Protein AF-A0A848XIU3-F1 (afdb_monomer)

Radius of gyration: 28.67 Å; Cα contacts (8 Å, |Δi|>4): 72; chains: 1; bounding box: 47×31×91 Å

Sequence (124 aa):
MNTRNRILRSGWWLGMIALLPACDLLDVENPNNLVQTDLENPAAANAIANGALATTSRAVGYLTALSGTSSDEVTWIGSRDGWGQLNEGKFGDPRNEFTDAAFPFMGEARWMADEAVNLIDGFA

pLDDT: mean 84.77, std 12.81, range [54.97, 97.94]

Nearest PDB structures (foldseek):
  4zwt-assembly1_G  TM=4.982E-01  e=4.706E+00  Tequatrovirus T4
  1xaw-assembly1_A  TM=3.456E-01  e=7.805E+00  Homo sapiens
  1wpa-assembly1_A  TM=3.456E-01  e=8.734E+00  Homo sapiens

Solvent-accessible surface area (backbone atoms only — not comparable to full-atom values): 7294 Å² total; per-residue (Å²): 134,66,67,68,63,52,56,56,53,52,52,53,56,55,55,55,61,71,55,59,83,77,54,72,87,81,69,72,86,55,94,81,66,86,54,76,74,62,62,73,38,70,86,36,43,66,57,43,50,49,49,22,49,52,39,35,51,53,28,50,53,50,48,49,56,52,55,33,28,54,41,93,81,40,80,70,82,81,86,61,58,56,54,48,36,30,52,72,64,52,75,84,51,85,78,32,65,62,69,54,62,40,48,60,39,44,53,49,18,54,50,38,42,52,50,35,49,57,53,48,61,72,66,112

Mean predicted aligned error: 11.44 Å

Secondary structure (DSSP, 8-state):
--HHHHHHHHHHHHHHHTTGGGS-TT----TT---GGGGGSGGGHHHHHHHHHHHHHHHHHHHHHHHHHHSSS----SS-HHHHHHHTT-TT-TT-HHHHHHHHHHHHHHHHHHHHHHHHHTT-

Foldseek 3Di:
DDVVVVVVVVVVVVVVVVCVVVDPPPPDDDVPDDDPVVLLDLVCLVVLVVVLVVLLVVLVVLVVLLVCLQDPNDDDDDDQVLSVCSVVVNPPDCPRPSNVVSVVSVVVSVVSVVVSCVSNVSVD

Structure (mmCIF, N/CA/C/O backbone):
data_AF-A0A848XIU3-F1
#
_entry.id   AF-A0A848XIU3-F1
#
loop_
_atom_site.group_PDB
_atom_site.id
_atom_site.type_symbol
_atom_site.label_atom_id
_atom_site.label_alt_id
_atom_site.label_comp_id
_atom_site.label_asym_id
_atom_site.label_entity_id
_atom_site.label_seq_id
_atom_site.pdbx_PDB_ins_code
_atom_site.Cartn_x
_atom_site.Cartn_y
_atom_site.Cartn_z
_atom_site.occupancy
_atom_site.B_iso_or_equiv
_atom_site.auth_seq_id
_atom_site.auth_comp_id
_atom_site.auth_asym_id
_atom_site.auth_atom_id
_atom_site.pdbx_PDB_model_num
ATOM 1 N N . MET A 1 1 ? 28.407 24.364 65.913 1.00 54.97 1 MET A N 1
ATOM 2 C CA . MET A 1 1 ? 27.204 24.160 65.067 1.00 54.97 1 MET A CA 1
ATOM 3 C C . MET A 1 1 ? 26.917 22.669 64.970 1.00 54.97 1 MET A C 1
ATOM 5 O O . MET A 1 1 ? 27.786 21.917 64.554 1.00 54.97 1 MET A O 1
ATOM 9 N N . ASN A 1 2 ? 25.744 22.249 65.445 1.00 57.84 2 ASN A N 1
ATOM 10 C CA . ASN A 1 2 ? 25.420 20.861 65.783 1.00 57.84 2 ASN A CA 1
ATOM 11 C C . ASN A 1 2 ? 25.217 19.997 64.518 1.00 57.84 2 ASN A C 1
ATOM 13 O O . ASN A 1 2 ? 24.350 20.299 63.697 1.00 57.84 2 ASN A O 1
ATOM 17 N N . THR A 1 3 ? 26.009 18.935 64.349 1.00 61.28 3 THR A N 1
ATOM 18 C CA . THR A 1 3 ? 25.995 18.008 63.193 1.00 61.28 3 THR A CA 1
ATOM 19 C C . THR A 1 3 ? 24.619 17.390 62.937 1.00 61.28 3 THR A C 1
ATOM 21 O O . THR A 1 3 ? 24.249 17.167 61.785 1.00 61.28 3 THR A O 1
ATOM 24 N N . ARG A 1 4 ? 23.798 17.244 63.985 1.00 59.97 4 ARG A N 1
ATOM 25 C CA . ARG A 1 4 ? 22.406 16.775 63.899 1.00 59.97 4 ARG A CA 1
ATOM 26 C C . ARG A 1 4 ? 21.509 17.673 63.033 1.00 59.97 4 ARG A C 1
ATOM 28 O O . ARG A 1 4 ? 20.700 17.169 62.263 1.00 59.97 4 ARG A O 1
ATOM 35 N N . ASN A 1 5 ? 21.702 18.995 63.082 1.00 59.81 5 ASN A N 1
ATOM 36 C CA . ASN A 1 5 ? 20.923 19.945 62.276 1.00 59.81 5 ASN A CA 1
ATOM 37 C C . ASN A 1 5 ? 21.376 19.986 60.809 1.00 59.81 5 ASN A C 1
ATOM 39 O O . ASN A 1 5 ? 20.606 20.413 59.953 1.00 59.81 5 ASN A O 1
ATOM 43 N N . ARG A 1 6 ? 22.606 19.542 60.502 1.00 59.91 6 ARG A N 1
ATOM 44 C CA . ARG A 1 6 ? 23.095 19.415 59.119 1.00 59.91 6 ARG A CA 1
ATOM 45 C C . ARG A 1 6 ? 22.474 18.205 58.429 1.00 59.91 6 ARG A C 1
ATOM 47 O O . ARG A 1 6 ? 21.982 18.369 57.324 1.00 59.91 6 ARG A O 1
ATOM 54 N N . ILE A 1 7 ? 22.420 17.059 59.112 1.00 61.72 7 ILE A N 1
ATOM 55 C CA . ILE A 1 7 ? 21.833 15.814 58.585 1.00 61.72 7 ILE A CA 1
ATOM 56 C C . ILE A 1 7 ? 20.325 15.975 58.349 1.00 61.72 7 ILE A C 1
ATOM 58 O O . ILE A 1 7 ? 19.824 15.624 57.282 1.00 61.72 7 ILE A O 1
ATOM 62 N N . LEU A 1 8 ? 19.616 16.584 59.308 1.00 59.56 8 LEU A N 1
ATOM 63 C CA . LEU A 1 8 ? 18.189 16.884 59.162 1.00 59.56 8 LEU A CA 1
ATOM 64 C C . LEU A 1 8 ? 17.929 17.857 58.002 1.00 59.56 8 LEU A C 1
ATOM 66 O O . LEU A 1 8 ? 17.013 17.632 57.225 1.00 59.56 8 LEU A O 1
ATOM 70 N N . ARG A 1 9 ? 18.761 18.890 57.813 1.00 59.31 9 ARG A N 1
ATOM 71 C CA . ARG A 1 9 ? 18.620 19.819 56.679 1.00 59.31 9 ARG A CA 1
A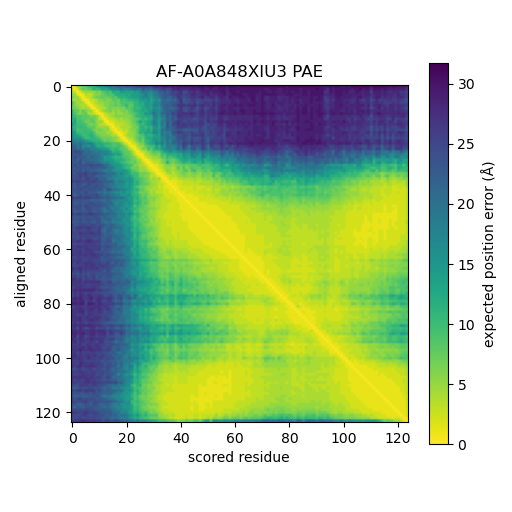TOM 72 C C . ARG A 1 9 ? 18.926 19.177 55.324 1.00 59.31 9 ARG A C 1
ATOM 74 O O . ARG A 1 9 ? 18.232 19.482 54.365 1.00 59.31 9 ARG A O 1
ATOM 81 N N . SER A 1 10 ? 19.917 18.291 55.225 1.00 59.47 10 SER A N 1
ATOM 82 C CA . SER A 1 10 ? 20.234 17.586 53.972 1.00 59.47 10 SER A CA 1
ATOM 83 C C . SER A 1 10 ? 19.179 16.548 53.578 1.00 59.47 10 SER A C 1
ATOM 85 O O . SER A 1 10 ? 18.940 16.361 52.389 1.00 59.47 10 SER A O 1
ATOM 87 N N . GLY A 1 11 ? 18.502 15.924 54.549 1.00 61.91 11 GLY A N 1
ATOM 88 C CA . GLY A 1 11 ? 17.386 15.011 54.271 1.00 61.91 11 GLY A CA 1
ATOM 89 C C . GLY A 1 11 ? 16.179 15.712 53.636 1.00 61.91 11 GLY A C 1
ATOM 90 O O . GLY A 1 11 ? 15.534 15.149 52.758 1.00 61.91 11 GLY A O 1
ATOM 91 N N . TRP A 1 12 ? 15.918 16.969 54.012 1.00 61.50 12 TRP A N 1
ATOM 92 C CA . TRP A 1 12 ? 14.827 17.770 53.440 1.00 61.50 12 TRP A CA 1
ATOM 93 C C . TRP A 1 12 ? 15.060 18.142 51.969 1.00 61.50 12 TRP A C 1
ATOM 95 O O . TRP A 1 12 ? 14.125 18.096 51.175 1.00 61.50 12 TRP A O 1
ATOM 105 N N . TRP A 1 13 ? 16.302 18.452 51.583 1.00 62.38 13 TRP A N 1
ATOM 106 C CA . TRP A 1 13 ? 16.644 18.743 50.184 1.00 62.38 13 TRP A CA 1
ATOM 107 C C . TRP A 1 13 ? 16.539 17.506 49.284 1.00 62.38 13 TRP A C 1
ATOM 109 O O . TRP A 1 13 ? 16.012 17.595 48.178 1.00 62.38 13 TRP A O 1
ATOM 119 N N . LEU A 1 14 ? 16.978 16.342 49.774 1.00 62.12 14 LEU A N 1
ATOM 120 C CA . LEU A 1 14 ? 16.833 15.070 49.057 1.00 62.12 14 LEU A CA 1
ATOM 121 C C . LEU A 1 14 ? 15.359 14.654 48.907 1.00 62.12 14 LEU A C 1
ATOM 123 O O . LEU A 1 14 ? 14.974 14.165 47.849 1.00 62.12 14 LEU A O 1
ATOM 127 N N . GLY A 1 15 ? 14.526 14.909 49.922 1.00 64.38 15 GLY A N 1
ATOM 128 C CA . GLY A 1 15 ? 13.083 14.662 49.859 1.00 64.38 15 GLY A CA 1
ATOM 129 C C . GLY A 1 15 ? 12.341 15.546 48.847 1.00 64.38 15 GLY A C 1
ATOM 130 O O . GLY A 1 15 ? 11.446 15.057 48.168 1.00 64.38 15 GLY A O 1
ATOM 131 N N . MET A 1 16 ? 12.731 16.820 48.690 1.00 64.25 16 MET A N 1
ATOM 132 C CA . MET A 1 16 ? 12.123 17.711 47.686 1.00 64.25 16 MET A CA 1
ATOM 133 C C . MET A 1 16 ? 12.477 17.328 46.245 1.00 64.25 16 MET A C 1
ATOM 135 O O . MET A 1 16 ? 11.622 17.418 45.371 1.00 64.25 16 MET A O 1
ATOM 139 N N . ILE A 1 17 ? 13.709 16.881 45.982 1.00 65.06 17 ILE A N 1
ATOM 140 C CA . ILE A 1 17 ? 14.125 16.468 44.629 1.00 65.06 17 ILE A CA 1
ATOM 141 C C . ILE A 1 17 ? 13.416 15.172 44.208 1.00 65.06 17 ILE A C 1
ATOM 143 O O . ILE A 1 17 ? 13.054 15.020 43.045 1.00 65.06 17 ILE A O 1
ATOM 147 N N . ALA A 1 18 ? 13.144 14.271 45.157 1.00 63.91 18 ALA A N 1
ATOM 148 C CA . ALA A 1 18 ? 12.406 13.032 44.906 1.00 63.91 18 ALA A CA 1
ATOM 149 C C . ALA A 1 18 ? 10.915 13.242 44.563 1.00 63.91 18 ALA A C 1
ATOM 151 O O . ALA A 1 18 ? 10.274 12.306 44.095 1.00 63.91 18 ALA A O 1
ATOM 152 N N . LEU A 1 19 ? 10.367 14.448 44.769 1.00 62.31 19 LEU A N 1
ATOM 153 C CA . LEU A 1 19 ? 8.982 14.809 44.431 1.00 62.31 19 LEU A CA 1
ATOM 154 C C . LEU A 1 19 ? 8.840 15.467 43.047 1.00 62.31 19 LEU A C 1
ATOM 156 O O . LEU A 1 19 ? 7.722 15.640 42.571 1.00 62.31 19 LEU A O 1
ATOM 160 N N . LEU A 1 20 ? 9.948 15.814 42.381 1.00 62.66 20 LEU A N 1
ATOM 161 C CA . LEU A 1 20 ? 9.927 16.408 41.040 1.00 62.66 20 LEU A CA 1
ATOM 162 C C . LEU A 1 20 ? 9.487 15.466 39.897 1.00 62.66 20 LEU A C 1
ATOM 164 O O . LEU A 1 20 ? 8.892 15.985 38.958 1.00 62.66 20 LEU A O 1
ATOM 168 N N . PRO A 1 21 ? 9.701 14.130 39.924 1.00 62.59 21 PRO A N 1
ATOM 169 C CA . PRO A 1 21 ? 9.236 13.257 38.843 1.00 62.59 21 PRO A CA 1
ATOM 170 C C . PRO A 1 21 ? 7.749 12.866 38.955 1.00 62.59 21 PRO A C 1
ATOM 172 O O . PRO A 1 21 ? 7.299 12.024 38.188 1.00 62.59 21 PRO A O 1
ATOM 175 N N . ALA A 1 22 ? 6.991 13.425 39.909 1.00 59.25 22 ALA A N 1
ATOM 176 C CA . ALA A 1 22 ? 5.581 13.079 40.135 1.00 59.25 22 ALA A CA 1
ATOM 177 C C . ALA A 1 22 ? 4.574 14.009 39.429 1.00 59.25 22 ALA A C 1
ATOM 179 O O . ALA A 1 22 ? 3.374 13.761 39.508 1.00 59.25 22 ALA A O 1
ATOM 180 N N . CYS A 1 23 ? 5.041 15.067 38.760 1.00 65.31 23 CYS A N 1
ATOM 181 C CA . CYS A 1 23 ? 4.210 15.857 37.858 1.00 65.31 23 CYS A CA 1
ATOM 182 C C . CYS A 1 23 ? 4.649 15.592 36.426 1.00 65.31 23 CYS A C 1
ATOM 184 O O . CYS A 1 23 ? 5.837 15.684 36.116 1.00 65.31 23 CYS A O 1
ATOM 186 N N . ASP A 1 24 ? 3.659 15.315 35.590 1.00 68.00 24 ASP A N 1
ATOM 187 C CA . ASP A 1 24 ? 3.713 15.129 34.146 1.00 68.00 24 ASP A CA 1
ATOM 188 C C . ASP A 1 24 ? 4.251 16.368 33.414 1.00 68.00 24 ASP A C 1
ATOM 190 O O . ASP A 1 24 ? 3.561 17.093 32.707 1.00 68.00 24 ASP A O 1
ATOM 194 N N . LEU A 1 25 ? 5.531 16.672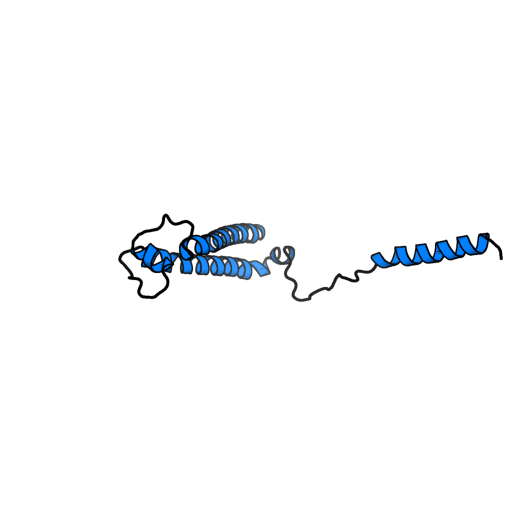 33.617 1.00 66.25 25 LEU A N 1
ATOM 195 C CA . LEU A 1 25 ? 6.169 17.860 33.056 1.00 66.25 25 LEU A CA 1
ATOM 196 C C . LEU A 1 25 ? 6.264 17.784 31.523 1.00 66.25 25 LEU A C 1
ATOM 198 O O . LEU A 1 25 ? 6.456 18.811 30.873 1.00 66.25 25 LEU A O 1
ATOM 202 N N . LEU A 1 26 ? 6.156 16.573 30.966 1.00 71.38 26 LEU A N 1
ATOM 203 C CA . LEU A 1 26 ? 6.241 16.286 29.536 1.00 71.38 26 LEU A CA 1
ATOM 204 C C . LEU A 1 26 ? 4.957 15.679 28.953 1.00 71.38 26 LEU A C 1
ATOM 206 O O . LEU A 1 26 ? 4.948 15.400 27.754 1.00 71.38 26 LEU A O 1
ATOM 210 N N . ASP A 1 27 ? 3.902 15.484 29.749 1.00 71.19 27 ASP A N 1
ATOM 211 C CA . ASP A 1 27 ? 2.620 15.026 29.212 1.00 71.19 27 ASP A CA 1
ATOM 212 C C . ASP A 1 27 ? 1.836 16.237 28.721 1.00 71.19 27 ASP A C 1
ATOM 214 O O . ASP A 1 27 ? 1.246 17.016 29.472 1.00 71.19 27 ASP A O 1
ATOM 218 N N . VAL A 1 28 ? 1.964 16.473 27.421 1.00 74.81 28 VAL A N 1
ATOM 219 C CA . VAL A 1 28 ? 1.265 17.537 26.718 1.00 74.81 28 VAL A CA 1
ATOM 220 C C . VAL A 1 28 ? 0.124 16.879 25.964 1.00 74.81 28 VAL A C 1
ATOM 222 O O . VAL A 1 28 ? 0.326 16.295 24.898 1.00 74.81 28 VAL A O 1
ATOM 225 N N . GLU A 1 29 ? -1.085 16.999 26.504 1.00 75.38 29 GLU A N 1
ATOM 226 C CA . GLU A 1 29 ? -2.297 16.534 25.839 1.00 75.38 29 GLU A CA 1
ATOM 227 C C . GLU A 1 29 ? -2.559 17.379 24.593 1.00 75.38 29 GLU A C 1
ATOM 229 O O . GLU A 1 29 ? -3.011 18.526 24.645 1.00 75.38 29 GLU A O 1
ATOM 234 N N . ASN A 1 30 ? -2.244 16.802 23.435 1.00 77.94 30 ASN A N 1
ATOM 235 C CA . ASN A 1 30 ? -2.673 17.338 22.158 1.00 77.94 30 ASN A CA 1
ATOM 236 C C . ASN A 1 30 ? -4.154 16.970 21.958 1.00 77.94 30 ASN A C 1
ATOM 238 O O . ASN A 1 30 ? -4.452 15.790 21.774 1.00 77.94 30 ASN A O 1
ATOM 242 N N . PRO A 1 31 ? -5.084 17.941 21.915 1.00 75.75 31 PRO A N 1
ATOM 243 C CA . PRO A 1 31 ? -6.507 17.658 21.717 1.00 75.75 31 PRO A CA 1
ATOM 244 C C . PRO A 1 31 ? -6.826 17.045 20.342 1.00 75.75 31 PRO A C 1
ATOM 246 O O . PRO A 1 31 ? -7.943 16.588 20.131 1.00 75.75 31 PRO A O 1
ATOM 249 N N . ASN A 1 32 ? -5.865 17.033 19.412 1.00 78.38 32 ASN A N 1
ATOM 250 C CA . ASN A 1 32 ? -5.964 16.377 18.106 1.00 78.38 32 ASN A CA 1
ATOM 251 C C . ASN A 1 32 ? -5.101 15.105 18.018 1.00 78.38 32 ASN A C 1
ATOM 253 O O . ASN A 1 32 ? -4.708 14.713 16.917 1.00 78.38 32 ASN A O 1
ATOM 257 N N . ASN A 1 33 ? -4.712 14.510 19.149 1.00 82.81 33 ASN A N 1
ATOM 258 C CA . ASN A 1 33 ? -3.978 13.253 19.125 1.00 82.81 33 ASN A CA 1
ATOM 259 C C . ASN A 1 33 ? -4.904 12.133 18.644 1.00 82.81 33 ASN A C 1
ATOM 261 O O . ASN A 1 33 ? -6.022 12.013 19.131 1.00 82.81 33 ASN A O 1
ATOM 265 N N . LEU A 1 34 ? -4.429 11.336 17.692 1.00 82.50 34 LEU A N 1
ATOM 266 C CA . LEU A 1 34 ? -5.109 10.127 17.246 1.00 82.50 34 LEU A CA 1
ATOM 267 C C . LEU A 1 34 ? -4.350 8.945 17.835 1.00 82.50 34 LEU A C 1
ATOM 269 O O . LEU A 1 34 ? -3.181 8.734 17.506 1.00 82.50 34 LEU A O 1
ATOM 273 N N . VAL A 1 35 ? -5.002 8.199 18.718 1.00 88.31 35 VAL A N 1
ATOM 274 C CA . VAL A 1 35 ? -4.446 6.993 19.335 1.00 88.31 35 VAL A CA 1
ATOM 275 C C . VAL A 1 35 ? -5.205 5.755 18.867 1.00 88.31 35 VAL A C 1
ATOM 277 O O . VAL A 1 35 ? -6.317 5.842 18.356 1.00 88.31 35 VAL A O 1
ATOM 280 N N . GLN A 1 36 ? -4.608 4.574 19.044 1.00 85.94 36 GLN A N 1
ATOM 281 C CA . GLN A 1 36 ? -5.200 3.315 18.576 1.00 85.94 36 GLN A CA 1
ATOM 282 C C . GLN A 1 36 ? -6.614 3.085 19.129 1.00 85.94 36 GLN A C 1
ATOM 284 O O . GLN A 1 36 ? -7.484 2.615 18.405 1.00 85.94 36 GLN A O 1
ATOM 289 N N . THR A 1 37 ? -6.866 3.462 20.384 1.00 87.75 37 THR A N 1
ATOM 290 C CA . THR A 1 37 ? -8.181 3.296 21.020 1.00 87.75 37 THR A CA 1
ATOM 291 C C . THR A 1 37 ? -9.276 4.122 20.348 1.00 87.75 37 THR A C 1
ATOM 293 O O . THR A 1 37 ? -10.442 3.747 20.410 1.00 87.75 37 THR A O 1
ATOM 296 N N . ASP A 1 38 ? -8.933 5.216 19.660 1.00 89.81 38 ASP A N 1
ATOM 297 C CA . ASP A 1 38 ? -9.914 6.007 18.904 1.00 89.81 38 ASP A CA 1
ATOM 298 C C . ASP A 1 38 ? -10.442 5.238 17.685 1.00 89.81 38 ASP A C 1
ATOM 300 O O . ASP A 1 38 ? -11.561 5.481 17.225 1.00 89.81 38 ASP A O 1
ATOM 304 N N . LEU A 1 39 ? -9.655 4.281 17.179 1.00 90.25 39 LEU A N 1
ATOM 305 C CA . LEU A 1 39 ? -10.033 3.407 16.073 1.00 90.25 39 LEU A CA 1
ATOM 306 C C . LEU A 1 39 ? -10.988 2.290 16.505 1.00 90.25 39 LEU A C 1
ATOM 308 O O . LEU A 1 39 ? -11.598 1.680 15.641 1.00 90.25 39 LEU A O 1
ATOM 312 N N . GLU A 1 40 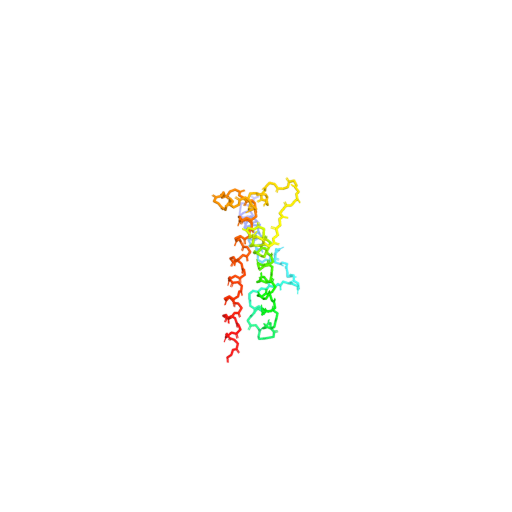? -11.159 2.036 17.806 1.00 90.56 40 GLU A N 1
ATOM 313 C CA . GLU A 1 40 ? -12.090 1.022 18.327 1.00 90.56 40 GLU A CA 1
ATOM 314 C C . GLU A 1 40 ? -13.547 1.522 18.367 1.00 90.56 40 GLU A C 1
ATOM 316 O O . GLU A 1 40 ? -14.476 0.767 18.655 1.00 90.56 40 GLU A O 1
ATOM 321 N N . ASN A 1 41 ? -13.778 2.805 18.072 1.00 92.19 41 ASN A N 1
ATOM 322 C CA . ASN A 1 41 ? -15.113 3.381 18.006 1.00 92.19 41 ASN A CA 1
ATOM 323 C C . ASN A 1 41 ? -15.779 3.054 16.652 1.00 92.19 41 ASN A C 1
ATOM 325 O O . ASN A 1 41 ? -15.260 3.482 15.618 1.00 92.19 41 ASN A O 1
ATOM 329 N N . PRO A 1 42 ? -16.978 2.436 16.617 1.00 94.50 42 PRO A N 1
ATOM 330 C CA . PRO A 1 42 ? -17.687 2.148 15.366 1.00 94.50 42 PRO A CA 1
ATOM 331 C C . PRO A 1 42 ? -17.941 3.376 14.476 1.00 94.50 42 PRO A C 1
ATOM 333 O O . PRO A 1 42 ? -18.066 3.252 13.257 1.00 94.50 42 PRO A O 1
ATOM 336 N N . ALA A 1 43 ? -17.979 4.585 15.048 1.00 93.94 43 ALA A N 1
ATOM 337 C CA . ALA A 1 43 ? -18.076 5.827 14.281 1.00 93.94 43 ALA A CA 1
ATOM 338 C C . ALA A 1 43 ? -16.870 6.058 13.344 1.00 93.94 43 ALA A C 1
ATOM 340 O O . ALA A 1 43 ? -17.002 6.757 12.336 1.00 93.94 43 ALA A O 1
ATOM 341 N N . ALA A 1 44 ? -15.712 5.458 13.641 1.00 93.50 44 ALA A N 1
ATOM 342 C CA . ALA A 1 44 ? -14.499 5.542 12.835 1.00 93.50 44 ALA A CA 1
ATOM 343 C C . ALA A 1 44 ? -14.517 4.618 11.603 1.00 93.50 44 ALA A C 1
ATOM 345 O O . ALA A 1 44 ? -13.691 4.804 10.710 1.00 93.50 44 ALA A O 1
ATOM 346 N N . ALA A 1 45 ? -15.466 3.677 11.490 1.00 95.44 45 ALA A N 1
ATOM 347 C CA . ALA A 1 45 ? -15.488 2.656 10.434 1.00 95.44 45 ALA A CA 1
ATOM 348 C C . ALA A 1 45 ? -15.361 3.235 9.013 1.00 95.44 45 ALA A C 1
ATOM 350 O O . ALA A 1 45 ? -14.548 2.774 8.212 1.00 95.44 45 ALA A O 1
ATOM 351 N N . ASN A 1 46 ? -16.106 4.305 8.709 1.00 96.25 46 ASN A N 1
ATOM 352 C CA . ASN A 1 46 ? -16.018 4.971 7.406 1.00 96.25 46 ASN A CA 1
ATOM 353 C C . ASN A 1 46 ? -14.645 5.614 7.168 1.00 96.25 46 ASN A C 1
ATOM 355 O O . ASN A 1 46 ? -14.132 5.577 6.051 1.00 96.25 46 ASN A O 1
ATOM 359 N N . ALA A 1 47 ? -14.046 6.218 8.197 1.00 95.38 47 ALA A N 1
ATOM 360 C CA . ALA A 1 47 ? -12.725 6.828 8.081 1.00 95.38 47 ALA A CA 1
ATOM 361 C C . ALA A 1 47 ? -11.641 5.762 7.856 1.00 95.38 47 ALA A C 1
ATOM 363 O O . ALA A 1 47 ? -10.793 5.942 6.984 1.00 95.38 47 ALA A O 1
ATOM 364 N N . ILE A 1 48 ? -11.722 4.632 8.566 1.00 96.25 48 ILE A N 1
ATOM 365 C CA . ILE A 1 48 ? -10.820 3.481 8.420 1.00 96.25 48 ILE A CA 1
ATOM 366 C C . ILE A 1 48 ? -10.916 2.897 7.001 1.00 96.25 48 ILE A C 1
ATOM 368 O O . ILE A 1 48 ? -9.899 2.772 6.315 1.00 96.25 48 ILE A O 1
ATOM 372 N N . ALA A 1 49 ? -12.133 2.625 6.515 1.00 96.94 49 ALA A N 1
ATOM 373 C CA . ALA A 1 49 ? -12.354 2.106 5.164 1.00 96.94 49 ALA A CA 1
ATOM 374 C C . ALA A 1 49 ? -11.832 3.063 4.077 1.00 96.94 49 ALA A C 1
ATOM 376 O O . ALA A 1 49 ? -11.164 2.641 3.131 1.00 96.94 49 ALA A O 1
ATOM 377 N N . ASN A 1 50 ? -12.077 4.369 4.231 1.00 97.62 50 ASN A N 1
ATOM 378 C CA . ASN A 1 50 ? -11.567 5.380 3.306 1.00 97.62 50 ASN A CA 1
ATOM 379 C C . ASN A 1 50 ? -10.037 5.495 3.353 1.00 97.62 50 ASN A C 1
ATOM 381 O O . ASN A 1 50 ? -9.414 5.695 2.311 1.00 97.62 50 ASN A O 1
ATOM 385 N N . GLY A 1 51 ? -9.425 5.339 4.529 1.00 96.38 51 GLY A N 1
ATOM 386 C CA . GLY A 1 51 ? -7.973 5.287 4.684 1.00 96.38 51 GLY A CA 1
ATOM 387 C C . GLY A 1 51 ? -7.359 4.120 3.911 1.00 96.38 51 GLY A C 1
ATOM 388 O O . GLY A 1 51 ? -6.434 4.327 3.126 1.00 96.38 51 GLY A O 1
ATOM 389 N N . ALA A 1 52 ? -7.926 2.918 4.049 1.00 97.56 52 ALA A N 1
ATOM 390 C CA . ALA A 1 52 ? -7.499 1.739 3.294 1.00 97.56 52 ALA A CA 1
ATOM 391 C C . ALA A 1 52 ? -7.690 1.904 1.775 1.00 97.56 52 ALA A C 1
ATOM 393 O O . ALA A 1 52 ? -6.818 1.530 0.983 1.00 97.56 52 ALA A O 1
ATOM 394 N N . LEU A 1 53 ? -8.800 2.515 1.344 1.00 97.81 53 LEU A N 1
ATOM 395 C CA . LEU A 1 53 ? -9.023 2.835 -0.066 1.00 97.81 53 LEU A CA 1
ATOM 396 C C . LEU A 1 53 ? -7.984 3.837 -0.588 1.00 97.81 53 LEU A C 1
ATOM 398 O O . LEU A 1 53 ? -7.464 3.661 -1.691 1.00 97.81 53 LEU A O 1
ATOM 402 N N . ALA A 1 54 ? -7.663 4.875 0.184 1.00 97.94 54 ALA A N 1
ATOM 403 C CA . ALA A 1 54 ? -6.694 5.893 -0.205 1.00 97.94 54 ALA A CA 1
ATOM 404 C C . ALA A 1 54 ? -5.279 5.311 -0.357 1.00 97.94 54 ALA A C 1
ATOM 406 O O . ALA A 1 54 ? -4.614 5.566 -1.368 1.00 97.94 54 ALA A O 1
ATOM 407 N N . THR A 1 55 ? -4.824 4.490 0.596 1.00 97.38 55 THR A N 1
ATOM 408 C CA . THR A 1 55 ? -3.501 3.847 0.518 1.00 97.38 55 THR A CA 1
ATOM 409 C C . THR A 1 55 ? -3.419 2.869 -0.648 1.00 97.38 55 THR A C 1
ATOM 411 O O . THR A 1 55 ? -2.446 2.912 -1.405 1.00 97.38 55 THR A O 1
ATOM 414 N N . THR A 1 56 ? -4.472 2.080 -0.872 1.00 96.69 56 THR A N 1
ATOM 415 C CA . THR A 1 56 ? -4.586 1.178 -2.029 1.00 96.69 56 THR A CA 1
ATOM 416 C C . THR A 1 56 ? -4.570 1.942 -3.348 1.00 96.69 56 THR A C 1
ATOM 418 O O . THR A 1 56 ? -3.824 1.587 -4.258 1.00 96.69 56 THR A O 1
ATOM 421 N N . SER A 1 57 ? -5.331 3.032 -3.452 1.00 96.69 57 SER A N 1
ATOM 422 C CA . SER A 1 57 ? -5.391 3.851 -4.670 1.00 96.69 57 SER A CA 1
ATOM 423 C C . SER A 1 57 ? -4.027 4.445 -5.018 1.00 96.69 57 SER A C 1
ATOM 425 O O . SER A 1 57 ? -3.619 4.432 -6.180 1.00 96.69 57 SER A O 1
ATOM 427 N N . ARG A 1 58 ? -3.275 4.909 -4.012 1.00 94.44 58 ARG A N 1
ATOM 428 C CA . ARG A 1 58 ? -1.900 5.388 -4.205 1.00 94.44 58 ARG A CA 1
ATOM 429 C C . ARG A 1 58 ? -0.980 4.275 -4.712 1.00 94.44 58 ARG A C 1
ATOM 431 O O . ARG A 1 58 ? -0.222 4.508 -5.650 1.00 94.44 58 ARG A O 1
ATOM 438 N N . ALA A 1 59 ? -1.056 3.082 -4.126 1.00 94.19 59 ALA A N 1
ATOM 439 C CA . ALA A 1 59 ? -0.239 1.941 -4.536 1.00 94.19 59 ALA A CA 1
ATOM 440 C C . ALA A 1 59 ? -0.537 1.509 -5.986 1.00 94.19 59 ALA A C 1
ATOM 442 O O . ALA A 1 59 ? 0.382 1.322 -6.786 1.00 94.19 59 ALA A O 1
ATOM 443 N N . VAL A 1 60 ? -1.819 1.465 -6.362 1.00 94.19 60 VAL A N 1
ATOM 444 C CA . VAL A 1 60 ? -2.256 1.211 -7.745 1.00 94.19 60 VAL A CA 1
ATOM 445 C C . VAL A 1 60 ? -1.736 2.285 -8.702 1.00 94.19 60 VAL A C 1
ATOM 447 O O . VAL A 1 60 ? -1.300 1.958 -9.804 1.00 94.19 60 VAL A O 1
ATOM 450 N N . GLY A 1 61 ? -1.721 3.554 -8.287 1.00 91.69 61 GLY A N 1
ATOM 451 C CA . GLY A 1 61 ? -1.154 4.649 -9.078 1.00 91.69 61 GLY A CA 1
ATOM 452 C C . GLY A 1 61 ? 0.314 4.418 -9.451 1.00 91.69 61 GLY A C 1
ATOM 453 O O . GLY A 1 61 ? 0.677 4.550 -10.620 1.00 91.69 61 GLY A O 1
ATOM 454 N N . TYR A 1 62 ? 1.141 3.996 -8.488 1.00 89.31 62 TYR A N 1
ATOM 455 C CA . TYR A 1 62 ? 2.538 3.630 -8.752 1.00 89.31 62 TYR A CA 1
ATOM 456 C C . TYR A 1 62 ? 2.651 2.447 -9.713 1.00 89.31 62 TYR A C 1
ATOM 458 O O . TYR A 1 62 ? 3.393 2.521 -10.695 1.00 89.31 62 TYR A O 1
ATOM 466 N N . LEU A 1 63 ? 1.884 1.380 -9.470 1.00 89.94 63 LEU A N 1
ATOM 467 C CA . LEU A 1 63 ? 1.901 0.201 -10.334 1.00 89.94 63 LEU A CA 1
ATOM 468 C C . LEU A 1 63 ? 1.465 0.508 -11.761 1.00 89.94 63 LEU A C 1
ATOM 470 O O . LEU A 1 63 ? 2.030 -0.064 -12.680 1.00 89.94 63 LEU A O 1
ATOM 474 N N . THR A 1 64 ? 0.507 1.409 -11.956 1.00 91.81 64 THR A N 1
ATOM 475 C CA . THR A 1 64 ? -0.028 1.734 -13.285 1.00 91.81 64 THR A CA 1
ATOM 476 C C . THR A 1 64 ? 1.041 2.359 -14.178 1.00 91.81 64 THR A C 1
ATOM 478 O O . THR A 1 64 ? 1.157 2.010 -15.349 1.00 91.81 64 THR A O 1
ATOM 481 N N . ALA A 1 65 ? 1.863 3.257 -13.633 1.00 87.88 65 ALA A N 1
ATOM 482 C CA . ALA A 1 65 ? 2.962 3.857 -14.385 1.00 87.88 65 ALA A CA 1
ATOM 483 C C . ALA A 1 65 ? 4.057 2.826 -14.718 1.00 87.88 65 ALA A C 1
ATOM 485 O O . ALA A 1 65 ? 4.586 2.815 -15.832 1.00 87.88 65 ALA A O 1
ATOM 486 N N . LEU A 1 66 ? 4.362 1.934 -13.768 1.00 89.06 66 LEU A N 1
ATOM 487 C CA . LEU A 1 66 ? 5.312 0.832 -13.940 1.00 89.06 66 LEU A CA 1
ATOM 488 C C . LEU A 1 66 ? 4.841 -0.175 -14.995 1.00 89.06 66 LEU A C 1
ATOM 490 O O . LEU A 1 66 ? 5.594 -0.482 -15.917 1.00 89.06 66 LEU A O 1
ATOM 494 N N . SER A 1 67 ? 3.605 -0.669 -14.887 1.00 89.44 67 SER A N 1
ATOM 495 C CA . SER A 1 67 ? 3.015 -1.635 -15.820 1.00 89.44 67 SER A CA 1
ATOM 496 C C . SER A 1 67 ? 2.797 -1.029 -17.204 1.00 89.44 67 SER A C 1
ATOM 498 O O . SER A 1 67 ? 3.064 -1.683 -18.205 1.00 89.44 67 SER A O 1
ATOM 500 N N . GLY A 1 68 ? 2.406 0.245 -17.274 1.00 92.12 68 GLY A N 1
ATOM 501 C CA . GLY A 1 68 ? 2.310 0.975 -18.531 1.00 92.12 68 GLY A CA 1
ATOM 502 C C . GLY A 1 68 ? 3.662 1.031 -19.233 1.00 92.12 68 GLY A C 1
ATOM 503 O O . GLY A 1 68 ? 3.793 0.521 -20.338 1.00 92.12 68 GLY A O 1
ATOM 504 N N . THR A 1 69 ? 4.681 1.602 -18.581 1.00 91.56 69 THR A N 1
ATOM 505 C CA . THR A 1 69 ? 6.008 1.833 -19.195 1.00 91.56 69 THR A CA 1
ATOM 506 C C . THR A 1 69 ? 6.740 0.538 -19.553 1.00 91.56 69 THR A C 1
ATOM 508 O O . THR A 1 69 ? 7.600 0.530 -20.425 1.00 91.56 69 THR A O 1
ATOM 511 N N . SER A 1 70 ? 6.420 -0.554 -18.861 1.00 90.19 70 SER A N 1
ATOM 512 C CA . SER A 1 70 ? 6.977 -1.885 -19.119 1.00 90.19 70 SER A CA 1
ATOM 513 C C . SER A 1 70 ? 6.290 -2.662 -20.240 1.00 90.19 70 SER A C 1
ATOM 515 O O . SER A 1 70 ? 6.829 -3.671 -20.696 1.00 90.19 70 SER A O 1
ATOM 517 N N . SER A 1 71 ? 5.103 -2.222 -20.650 1.00 90.69 71 SER A N 1
ATOM 518 C CA . SER A 1 71 ? 4.312 -2.825 -21.722 1.00 90.69 71 SER A CA 1
ATOM 519 C C . SER A 1 71 ? 4.448 -2.024 -23.018 1.00 90.69 71 SER A C 1
ATOM 521 O O 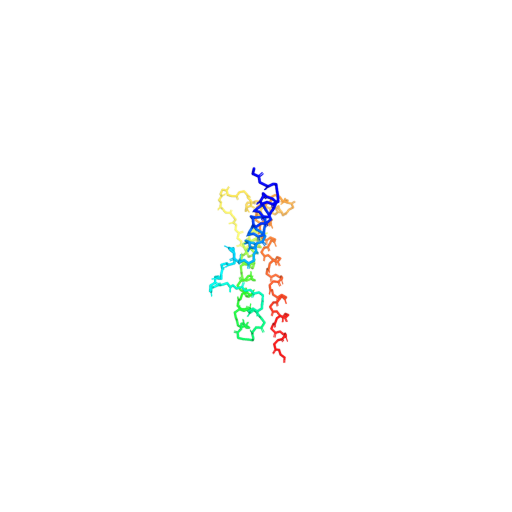. SER A 1 71 ? 5.200 -1.054 -23.096 1.00 90.69 71 SER A O 1
ATOM 523 N N . ASP A 1 72 ? 3.723 -2.431 -24.055 1.00 91.00 72 ASP A N 1
ATOM 524 C CA . ASP A 1 72 ? 3.620 -1.714 -25.325 1.00 91.00 72 ASP A CA 1
ATOM 525 C C . ASP A 1 72 ? 2.595 -0.560 -25.307 1.00 91.00 72 ASP A C 1
ATOM 527 O O . ASP A 1 72 ? 2.397 0.095 -26.329 1.00 91.00 72 ASP A O 1
ATOM 531 N N . GLU A 1 73 ? 1.982 -0.264 -24.155 1.00 93.06 73 GLU A N 1
ATOM 532 C CA . GLU A 1 73 ? 0.944 0.769 -24.015 1.00 93.06 73 GLU A CA 1
ATOM 533 C C . GLU A 1 73 ? 1.498 2.201 -24.008 1.00 93.06 73 GLU A C 1
ATOM 535 O O . GLU A 1 73 ? 0.882 3.120 -24.554 1.00 93.06 73 GLU A O 1
ATOM 540 N N . VAL A 1 74 ? 2.659 2.429 -23.384 1.00 91.69 74 VAL A N 1
ATOM 541 C CA . VAL A 1 74 ? 3.293 3.757 -23.340 1.00 91.69 74 VAL A CA 1
ATOM 542 C C . VAL A 1 74 ? 4.795 3.656 -23.573 1.00 91.69 74 VAL A C 1
ATOM 544 O O . VAL A 1 74 ? 5.438 2.683 -23.201 1.00 91.69 74 VAL A O 1
ATOM 547 N N . THR A 1 75 ? 5.368 4.701 -24.169 1.00 92.31 75 THR A N 1
ATOM 548 C CA . THR A 1 75 ? 6.818 4.844 -24.336 1.00 92.31 75 THR A CA 1
ATOM 549 C C . THR A 1 75 ? 7.336 5.986 -23.475 1.00 92.31 75 THR A C 1
ATOM 551 O O . THR A 1 75 ? 6.815 7.103 -23.517 1.00 92.31 75 THR A O 1
ATOM 554 N N . TRP A 1 76 ? 8.390 5.718 -22.711 1.00 92.06 76 TRP A N 1
ATOM 555 C CA . TRP A 1 76 ? 9.102 6.717 -21.933 1.00 92.06 76 TRP A CA 1
ATOM 556 C C . TRP A 1 76 ? 9.870 7.690 -22.836 1.00 92.06 76 TRP A C 1
ATOM 558 O O . TRP A 1 76 ? 10.628 7.292 -23.720 1.00 92.06 76 TRP A O 1
ATOM 568 N N . ILE A 1 77 ? 9.722 8.988 -22.559 1.00 93.06 77 ILE A N 1
ATOM 569 C CA . ILE A 1 77 ? 10.493 10.063 -23.185 1.00 93.06 77 ILE A CA 1
ATOM 570 C C . ILE A 1 77 ? 10.967 11.005 -22.078 1.00 93.06 77 ILE A C 1
ATOM 572 O O . ILE A 1 77 ? 10.154 11.629 -21.397 1.00 93.06 77 ILE A O 1
ATOM 576 N N . GLY A 1 78 ? 12.282 11.149 -21.908 1.00 91.19 78 GLY A N 1
ATOM 577 C CA . GLY A 1 78 ? 12.850 12.089 -20.945 1.00 91.19 78 GLY A CA 1
ATOM 578 C C . GLY A 1 78 ? 14.230 11.686 -20.435 1.00 91.19 78 GLY A C 1
ATOM 579 O O . GLY A 1 78 ? 14.855 10.762 -20.944 1.00 91.19 78 GLY A O 1
ATOM 580 N N . SER A 1 79 ? 14.708 12.402 -19.416 1.00 92.38 79 SER A N 1
ATOM 581 C CA . SER A 1 79 ? 16.071 12.263 -18.877 1.00 92.38 79 SER A CA 1
ATOM 582 C C . SER A 1 79 ? 16.211 11.303 -17.690 1.00 92.38 79 SER A C 1
ATOM 584 O O . SER A 1 79 ? 17.329 11.016 -17.269 1.00 92.38 79 SER A O 1
ATOM 586 N N . ARG A 1 80 ? 15.104 10.824 -17.114 1.00 90.06 80 ARG A N 1
ATOM 587 C CA . ARG A 1 80 ? 15.121 9.862 -16.004 1.00 90.06 80 ARG A CA 1
ATOM 588 C C . ARG A 1 80 ? 15.409 8.446 -16.497 1.00 90.06 80 ARG A C 1
ATOM 590 O O . ARG A 1 80 ? 14.524 7.780 -17.026 1.00 90.06 80 ARG A O 1
ATOM 597 N N . ASP A 1 81 ? 16.637 7.996 -16.260 1.00 88.88 81 ASP A N 1
ATOM 598 C CA . ASP A 1 81 ? 17.144 6.687 -16.691 1.00 88.88 81 ASP A CA 1
ATOM 599 C C . ASP A 1 81 ? 16.301 5.512 -16.172 1.00 88.88 81 ASP A C 1
ATOM 601 O O . ASP A 1 81 ? 16.015 4.588 -16.924 1.00 88.88 81 ASP A O 1
ATOM 605 N N . GLY A 1 82 ? 15.802 5.578 -14.931 1.00 91.50 82 GLY A N 1
ATOM 606 C CA . GLY A 1 82 ? 15.003 4.495 -14.348 1.00 91.50 82 GLY A CA 1
ATOM 607 C C . GLY A 1 82 ? 13.730 4.161 -15.139 1.00 91.50 82 GLY A C 1
ATOM 608 O O . GLY A 1 82 ? 13.386 2.989 -15.256 1.00 91.50 82 GLY A O 1
ATOM 609 N N . TRP A 1 83 ? 13.061 5.149 -15.746 1.00 92.31 83 TRP A N 1
ATOM 610 C CA . TRP A 1 83 ? 11.912 4.892 -16.625 1.00 92.31 83 TRP A CA 1
ATOM 611 C C . TRP A 1 83 ? 12.343 4.311 -17.974 1.00 92.31 83 TRP A C 1
ATOM 613 O O . TRP A 1 83 ? 11.677 3.421 -18.500 1.00 92.31 83 TRP A O 1
ATOM 623 N N . GLY A 1 84 ? 13.485 4.758 -18.506 1.00 92.50 84 GLY A N 1
ATOM 624 C CA . GLY A 1 84 ? 14.069 4.201 -19.729 1.00 92.50 84 GLY A CA 1
ATOM 625 C C . GLY A 1 84 ? 14.438 2.729 -19.570 1.00 92.50 84 GLY A C 1
ATOM 626 O O . GLY A 1 84 ? 14.097 1.914 -20.420 1.00 92.50 84 GLY A O 1
ATOM 627 N N . GLN A 1 85 ? 15.028 2.362 -18.432 1.00 92.44 85 GLN A N 1
ATOM 628 C CA . GLN A 1 85 ? 15.327 0.970 -18.100 1.00 92.44 85 GLN A CA 1
ATOM 629 C C . GLN A 1 85 ? 14.073 0.084 -18.130 1.00 92.44 85 GLN A C 1
ATOM 631 O O . GLN A 1 85 ? 14.124 -1.020 -18.668 1.00 92.44 85 GLN A O 1
ATOM 636 N N . LEU A 1 86 ? 12.944 0.565 -17.600 1.00 91.38 86 LEU A N 1
ATOM 637 C CA . LEU A 1 86 ? 11.678 -0.178 -17.609 1.00 91.38 86 LEU A CA 1
ATOM 638 C C . LEU A 1 86 ? 11.137 -0.359 -19.030 1.00 91.38 86 LEU A C 1
ATOM 640 O O . LEU A 1 86 ? 10.719 -1.461 -19.378 1.00 91.38 86 LEU A O 1
ATOM 644 N N . ASN A 1 87 ? 11.230 0.680 -19.862 1.00 92.00 87 ASN A N 1
ATOM 645 C CA . ASN A 1 87 ? 10.848 0.628 -21.275 1.00 92.00 87 ASN A CA 1
ATOM 646 C C . ASN A 1 87 ? 11.726 -0.340 -22.088 1.00 92.00 87 ASN A C 1
ATOM 648 O O . ASN A 1 87 ? 11.279 -0.930 -23.067 1.00 92.00 87 ASN A O 1
ATOM 652 N N . GLU A 1 88 ? 12.989 -0.505 -21.702 1.00 91.06 88 GLU A N 1
ATOM 653 C CA . GLU A 1 88 ? 13.916 -1.475 -22.298 1.00 91.06 88 GLU A CA 1
ATOM 654 C C . GLU A 1 88 ? 13.740 -2.897 -21.731 1.00 91.06 88 GLU A C 1
ATOM 656 O O . GLU A 1 88 ? 14.469 -3.814 -22.113 1.00 91.06 88 GLU A O 1
ATOM 661 N N . GLY A 1 89 ? 12.796 -3.095 -20.805 1.00 87.56 89 GLY A N 1
ATOM 662 C CA . GLY A 1 89 ? 12.504 -4.385 -20.184 1.00 87.56 89 GLY A CA 1
ATOM 663 C C . GLY A 1 89 ? 13.451 -4.785 -19.044 1.00 87.56 89 GLY A C 1
ATOM 664 O O . GLY A 1 89 ? 13.500 -5.955 -18.655 1.00 87.56 89 GLY A O 1
ATOM 665 N N . LYS A 1 90 ? 14.229 -3.851 -18.486 1.00 87.94 90 LYS A N 1
ATOM 666 C CA . LYS A 1 90 ? 15.234 -4.115 -17.441 1.00 87.94 90 LYS A CA 1
ATOM 667 C C . LYS A 1 90 ? 14.637 -4.049 -16.024 1.00 87.94 90 LYS A C 1
ATOM 669 O O . LYS A 1 90 ? 14.947 -3.146 -15.257 1.00 87.94 90 LYS A O 1
ATOM 674 N N . PHE A 1 91 ? 13.833 -5.044 -15.638 1.00 83.56 91 PHE A N 1
ATOM 675 C CA . PHE A 1 91 ? 13.239 -5.136 -14.281 1.00 83.56 91 PHE A CA 1
ATOM 676 C C . PHE A 1 91 ? 14.185 -5.656 -13.201 1.00 83.56 91 PHE A C 1
ATOM 678 O O . PHE A 1 91 ? 13.924 -5.494 -12.013 1.00 83.56 91 PHE A O 1
ATOM 685 N N . GLY A 1 92 ? 15.258 -6.333 -13.605 1.00 85.06 92 GLY A N 1
ATOM 686 C CA . GLY A 1 92 ? 16.151 -7.029 -12.681 1.00 85.06 92 GLY A CA 1
ATOM 687 C C . GLY A 1 92 ? 17.131 -6.128 -11.932 1.00 85.06 92 GLY A C 1
ATOM 688 O O . GLY A 1 92 ? 17.926 -6.662 -11.163 1.00 85.06 92 GLY A O 1
ATOM 689 N N . ASP A 1 93 ? 17.133 -4.810 -12.167 1.00 86.88 93 ASP A N 1
ATOM 690 C CA . ASP A 1 93 ? 18.011 -3.895 -11.437 1.00 86.88 93 ASP A CA 1
ATOM 691 C C . ASP A 1 93 ? 17.390 -3.538 -10.076 1.00 86.88 93 ASP A C 1
ATOM 693 O O . ASP A 1 93 ? 16.419 -2.779 -10.030 1.00 86.88 93 ASP A O 1
ATOM 697 N N . PRO A 1 94 ? 17.950 -4.024 -8.950 1.00 85.75 94 PRO A N 1
ATOM 698 C CA . PRO A 1 94 ? 17.457 -3.669 -7.622 1.00 85.75 94 PRO A CA 1
ATOM 699 C C . PRO A 1 94 ? 17.698 -2.195 -7.270 1.00 85.75 94 PRO A C 1
ATOM 701 O O . PRO A 1 94 ? 17.236 -1.740 -6.232 1.00 85.75 94 PRO A O 1
ATOM 704 N N . ARG A 1 95 ? 18.455 -1.448 -8.086 1.00 86.00 95 ARG A N 1
ATOM 705 C CA . ARG A 1 95 ? 18.702 -0.012 -7.895 1.00 86.00 95 ARG A CA 1
ATOM 706 C C . ARG A 1 95 ? 17.749 0.867 -8.698 1.00 86.00 95 ARG A C 1
ATOM 708 O O . ARG A 1 95 ? 17.898 2.088 -8.660 1.00 86.00 95 ARG A O 1
ATOM 715 N N . ASN A 1 96 ? 16.817 0.283 -9.452 1.00 89.94 96 ASN A N 1
ATOM 716 C CA . ASN A 1 96 ? 15.839 1.069 -10.183 1.00 89.94 96 ASN A CA 1
ATOM 717 C C . ASN A 1 96 ? 14.923 1.795 -9.188 1.00 89.94 96 ASN A C 1
ATOM 719 O O . ASN A 1 96 ? 14.189 1.175 -8.418 1.00 89.94 96 ASN A O 1
ATOM 723 N N . GLU A 1 97 ? 14.977 3.128 -9.217 1.00 87.38 97 GLU A N 1
ATOM 724 C CA . GLU A 1 97 ? 14.294 3.978 -8.238 1.00 87.38 97 GLU A CA 1
ATOM 725 C C . GLU A 1 97 ? 12.768 3.814 -8.243 1.00 87.38 97 GLU A C 1
ATOM 727 O O . GLU A 1 97 ? 12.125 4.136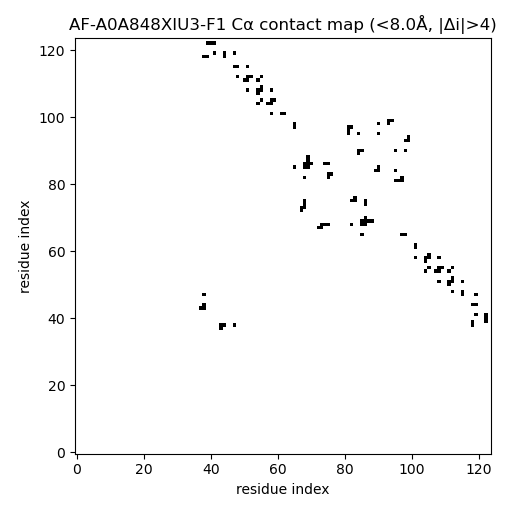 -7.252 1.00 87.38 97 GLU A O 1
ATOM 732 N N . PHE A 1 98 ? 12.170 3.306 -9.325 1.00 88.38 98 PHE A N 1
ATOM 733 C CA . PHE A 1 98 ? 10.717 3.200 -9.456 1.00 88.38 98 PHE A CA 1
ATOM 734 C C . PHE A 1 98 ? 10.174 1.851 -8.997 1.00 88.38 98 PHE A C 1
ATOM 736 O O . PHE A 1 98 ? 9.102 1.810 -8.395 1.00 88.38 98 PHE A O 1
ATOM 743 N N . THR A 1 99 ? 10.894 0.756 -9.245 1.00 85.19 99 THR A N 1
ATOM 744 C CA . THR A 1 99 ? 10.487 -0.570 -8.755 1.00 85.19 99 THR A CA 1
ATOM 745 C C . THR A 1 99 ? 10.717 -0.696 -7.252 1.00 85.19 99 THR A C 1
ATOM 747 O O . THR A 1 99 ? 9.845 -1.211 -6.553 1.00 85.19 99 THR A O 1
ATOM 750 N N . ASP A 1 100 ? 11.832 -0.163 -6.743 1.00 85.94 100 ASP A N 1
ATOM 751 C CA . ASP A 1 100 ? 12.128 -0.127 -5.307 1.00 85.94 100 ASP A CA 1
ATOM 752 C C . ASP A 1 100 ? 11.154 0.794 -4.555 1.00 85.94 100 ASP A C 1
ATOM 754 O O . ASP A 1 100 ? 10.518 0.373 -3.588 1.00 85.94 100 ASP A O 1
ATOM 758 N N . ALA A 1 101 ? 10.926 2.019 -5.047 1.00 83.00 101 ALA A N 1
ATOM 759 C CA . ALA A 1 101 ? 10.034 2.966 -4.375 1.00 83.00 101 ALA A CA 1
ATOM 760 C C . ALA A 1 101 ? 8.562 2.530 -4.357 1.00 83.00 101 ALA A C 1
ATOM 762 O O . ALA A 1 101 ? 7.818 2.948 -3.470 1.00 83.00 101 ALA A O 1
ATOM 763 N N . ALA A 1 102 ? 8.113 1.709 -5.310 1.00 84.94 102 ALA A N 1
ATOM 764 C CA . ALA A 1 102 ? 6.737 1.217 -5.328 1.00 84.94 102 ALA A CA 1
ATOM 765 C C . ALA A 1 102 ? 6.468 0.149 -4.256 1.00 84.94 102 ALA A C 1
ATOM 767 O O . ALA A 1 102 ? 5.338 0.036 -3.769 1.00 84.94 102 ALA A O 1
ATOM 768 N N . PHE A 1 103 ? 7.485 -0.624 -3.864 1.00 87.00 103 PHE A N 1
ATOM 769 C CA . PHE A 1 103 ? 7.322 -1.761 -2.958 1.00 87.00 103 PHE A CA 1
ATOM 770 C C . PHE A 1 103 ? 6.757 -1.375 -1.572 1.00 87.00 103 PHE A C 1
ATOM 772 O O . PHE A 1 103 ? 5.781 -2.003 -1.146 1.00 87.00 103 PHE A O 1
ATOM 779 N N . PRO A 1 104 ? 7.253 -0.325 -0.881 1.00 90.50 104 PRO A N 1
ATOM 780 C CA . PRO A 1 104 ? 6.694 0.102 0.402 1.00 90.50 104 PRO A CA 1
ATOM 781 C C . PRO A 1 104 ? 5.213 0.484 0.332 1.00 90.50 104 PRO A C 1
ATOM 783 O O . PRO A 1 104 ? 4.451 0.117 1.222 1.00 90.50 104 PRO A O 1
ATOM 786 N N . PHE A 1 105 ? 4.778 1.164 -0.735 1.00 92.31 105 PHE A N 1
ATOM 787 C CA . PHE A 1 105 ? 3.379 1.578 -0.878 1.00 92.31 105 PHE A CA 1
ATOM 788 C C . PHE A 1 105 ? 2.441 0.387 -1.079 1.00 92.31 105 PHE A C 1
ATOM 790 O O . PHE A 1 105 ? 1.322 0.399 -0.570 1.00 92.31 105 PHE A O 1
ATOM 797 N N . MET A 1 106 ? 2.901 -0.654 -1.777 1.00 93.00 106 MET A N 1
ATOM 798 C CA . MET A 1 106 ? 2.162 -1.912 -1.906 1.00 93.00 106 MET A CA 1
ATOM 799 C C . MET A 1 106 ? 2.034 -2.635 -0.564 1.00 93.00 106 MET A C 1
ATOM 801 O O . MET A 1 106 ? 0.949 -3.106 -0.224 1.00 93.00 106 MET A O 1
ATOM 805 N N . GLY A 1 107 ? 3.124 -2.698 0.206 1.00 94.88 107 GLY A N 1
ATOM 806 C CA . GLY A 1 107 ? 3.120 -3.288 1.545 1.00 94.88 107 GLY A CA 1
ATOM 807 C C . GLY A 1 107 ? 2.182 -2.549 2.499 1.00 94.88 107 GLY A C 1
ATOM 808 O O . GLY A 1 107 ? 1.363 -3.177 3.164 1.00 94.88 107 GLY A O 1
ATOM 809 N N . GLU A 1 108 ? 2.246 -1.218 2.508 1.00 95.88 108 GLU A N 1
ATOM 810 C CA . GLU A 1 108 ? 1.366 -0.367 3.311 1.00 95.88 108 GLU A CA 1
ATOM 811 C C . GLU A 1 108 ? -0.103 -0.537 2.915 1.00 95.88 108 GLU A C 1
ATOM 813 O O . GLU A 1 108 ? -0.949 -0.721 3.783 1.00 95.88 108 GLU A O 1
ATOM 818 N N . ALA A 1 109 ? -0.419 -0.529 1.615 1.00 97.00 109 ALA A N 1
ATOM 819 C CA . ALA A 1 109 ? -1.779 -0.756 1.135 1.00 97.00 109 ALA A CA 1
ATOM 820 C C . ALA A 1 109 ? -2.3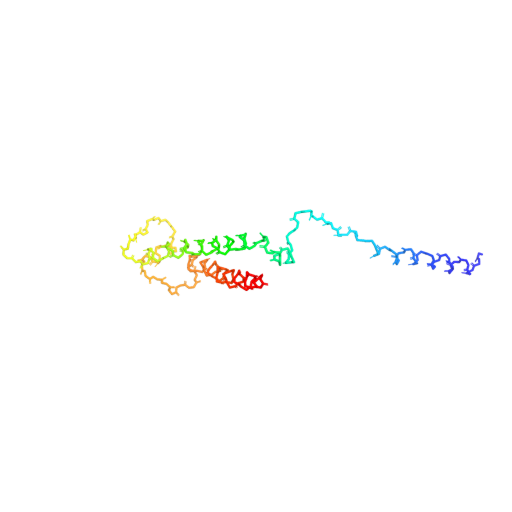14 -2.127 1.562 1.00 97.00 109 ALA A C 1
ATOM 822 O O . ALA A 1 109 ? -3.444 -2.227 2.038 1.00 97.00 109 ALA A O 1
ATOM 823 N N . ARG A 1 110 ? -1.494 -3.181 1.435 1.00 96.75 110 ARG A N 1
ATOM 824 C CA . ARG A 1 110 ? -1.880 -4.531 1.853 1.00 96.75 110 ARG A CA 1
ATOM 825 C C . ARG A 1 110 ? -2.162 -4.584 3.351 1.00 96.75 110 ARG A C 1
ATOM 827 O O . ARG A 1 110 ? -3.202 -5.109 3.736 1.00 96.75 110 ARG A O 1
ATOM 834 N N . TRP A 1 111 ? -1.258 -4.030 4.157 1.00 97.38 111 TRP A N 1
ATOM 835 C CA . TRP A 1 111 ? -1.393 -4.002 5.610 1.00 97.38 111 TRP A CA 1
ATOM 836 C C . TRP A 1 111 ? -2.616 -3.192 6.050 1.00 97.38 111 TRP A C 1
ATOM 838 O O . TRP A 1 111 ? -3.433 -3.697 6.810 1.00 97.38 111 TRP A O 1
ATOM 848 N N . MET A 1 112 ? -2.801 -1.984 5.509 1.00 97.31 112 MET A N 1
ATOM 849 C CA . MET A 1 112 ? -3.947 -1.125 5.827 1.00 97.31 112 MET A CA 1
ATOM 850 C C . MET A 1 112 ? -5.282 -1.754 5.433 1.00 97.31 112 MET A C 1
ATOM 852 O O . MET A 1 112 ? -6.269 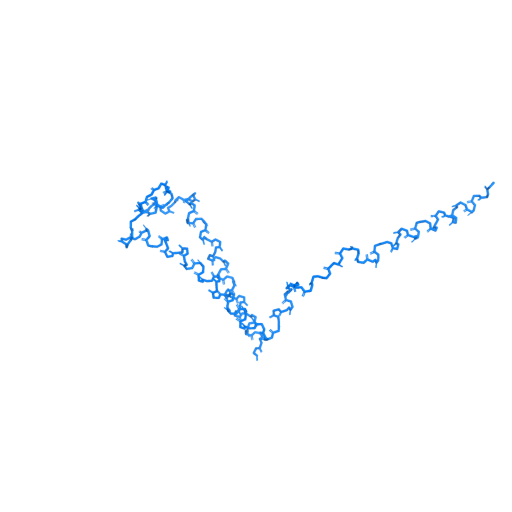-1.561 6.134 1.00 97.31 112 MET A O 1
ATOM 856 N N . ALA A 1 113 ? -5.331 -2.483 4.316 1.00 97.81 113 ALA A N 1
ATOM 857 C CA . ALA A 1 113 ? -6.537 -3.193 3.909 1.00 97.81 113 ALA A CA 1
ATOM 858 C C . ALA A 1 113 ? -6.892 -4.319 4.892 1.00 97.81 113 ALA A C 1
ATOM 860 O O . ALA A 1 113 ? -8.054 -4.436 5.270 1.00 97.81 113 ALA A O 1
ATOM 861 N N . ASP A 1 114 ? -5.908 -5.111 5.329 1.00 97.94 114 ASP A N 1
ATOM 862 C CA . ASP A 1 114 ? -6.131 -6.168 6.324 1.00 97.94 114 ASP A CA 1
ATOM 863 C C . ASP A 1 114 ? -6.532 -5.594 7.684 1.00 97.94 114 ASP A C 1
ATOM 865 O O . ASP A 1 114 ? -7.488 -6.062 8.297 1.00 97.94 114 ASP A O 1
ATOM 869 N N . GLU A 1 115 ? -5.847 -4.543 8.131 1.00 96.12 115 GLU A N 1
ATOM 870 C CA . GLU A 1 115 ? -6.144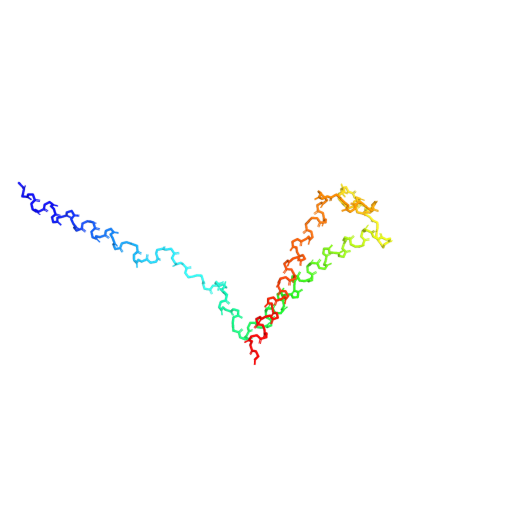 -3.895 9.405 1.00 96.12 115 GLU A CA 1
ATOM 871 C C . GLU A 1 115 ? -7.533 -3.250 9.408 1.00 96.12 115 GLU A C 1
ATOM 873 O O . GLU A 1 115 ? -8.277 -3.375 10.380 1.00 96.12 115 GLU A O 1
ATOM 878 N N . ALA A 1 116 ? -7.932 -2.622 8.299 1.00 96.62 116 ALA A N 1
ATOM 879 C CA . ALA A 1 116 ? -9.269 -2.060 8.164 1.00 96.62 116 ALA A CA 1
ATOM 880 C C . ALA A 1 116 ? -10.361 -3.127 8.275 1.00 96.62 116 ALA A C 1
ATOM 882 O O . ALA A 1 116 ? -11.360 -2.894 8.951 1.00 96.62 116 ALA A O 1
ATOM 883 N N . VAL A 1 117 ? -10.169 -4.292 7.647 1.00 96.88 117 VAL A N 1
ATOM 884 C CA . VAL A 1 117 ? -11.101 -5.421 7.778 1.00 96.88 117 VAL A CA 1
ATOM 885 C C . VAL A 1 117 ? -11.153 -5.900 9.227 1.00 96.88 117 VAL A C 1
ATOM 887 O O . VAL A 1 117 ? -12.242 -5.987 9.782 1.00 96.88 117 VAL A O 1
ATOM 890 N N . ASN A 1 118 ? -10.001 -6.119 9.868 1.00 96.12 118 ASN A N 1
ATOM 891 C CA . ASN A 1 118 ? -9.941 -6.585 11.257 1.00 96.12 118 ASN A CA 1
ATOM 892 C C . ASN A 1 118 ? -10.674 -5.647 12.230 1.00 96.12 118 ASN A C 1
ATOM 894 O O . ASN A 1 118 ? -11.432 -6.112 13.080 1.00 96.12 118 ASN A O 1
ATOM 898 N N . LEU A 1 119 ? -10.456 -4.333 12.112 1.00 95.25 119 LEU A N 1
ATOM 899 C CA . LEU A 1 119 ? -11.093 -3.339 12.980 1.00 95.25 119 LEU A CA 1
ATOM 900 C C . LEU A 1 119 ? -12.601 -3.256 12.731 1.00 95.25 119 LEU A C 1
ATOM 902 O O . LEU A 1 119 ? -13.378 -3.244 13.681 1.00 95.25 119 LEU A O 1
ATOM 906 N N . ILE A 1 120 ? -13.018 -3.222 11.460 1.00 95.50 120 ILE A N 1
ATOM 907 C CA . ILE A 1 120 ? -14.432 -3.077 11.094 1.00 95.50 120 ILE A CA 1
ATOM 908 C C . ILE A 1 120 ? -15.234 -4.332 11.456 1.00 95.50 120 ILE A C 1
ATOM 910 O O . ILE A 1 120 ? -16.338 -4.201 11.983 1.00 95.50 120 ILE A O 1
ATOM 914 N N . ASP A 1 121 ? -14.682 -5.527 11.236 1.00 95.06 121 ASP A N 1
ATOM 915 C CA . ASP A 1 121 ? -15.309 -6.787 11.654 1.00 95.06 121 ASP A CA 1
ATOM 916 C C . ASP A 1 121 ? -15.438 -6.871 13.182 1.00 95.06 121 ASP A C 1
ATOM 918 O O . ASP A 1 121 ? -16.395 -7.452 13.687 1.00 95.06 121 ASP A O 1
ATOM 922 N N . GLY A 1 122 ? -14.523 -6.243 13.930 1.00 92.31 122 GLY A N 1
ATOM 923 C CA . GLY A 1 122 ? -14.600 -6.130 15.388 1.00 92.31 122 GLY A CA 1
ATOM 924 C C . GLY A 1 122 ? -15.760 -5.269 15.905 1.00 92.31 122 GLY A C 1
ATOM 925 O O . GLY A 1 122 ? -16.065 -5.326 17.097 1.00 92.31 122 GLY A O 1
ATOM 926 N N . PHE A 1 123 ? -16.417 -4.482 15.044 1.00 91.88 123 PHE A N 1
ATOM 927 C CA . PHE A 1 123 ? -17.596 -3.688 15.411 1.00 91.88 123 PHE A CA 1
ATOM 928 C C . PHE A 1 123 ? -18.925 -4.439 15.254 1.00 91.88 123 PHE A C 1
ATOM 930 O O . PHE A 1 123 ? -19.945 -3.940 15.739 1.00 91.88 123 PHE A O 1
ATOM 937 N N . ALA A 1 124 ? -18.932 -5.562 14.529 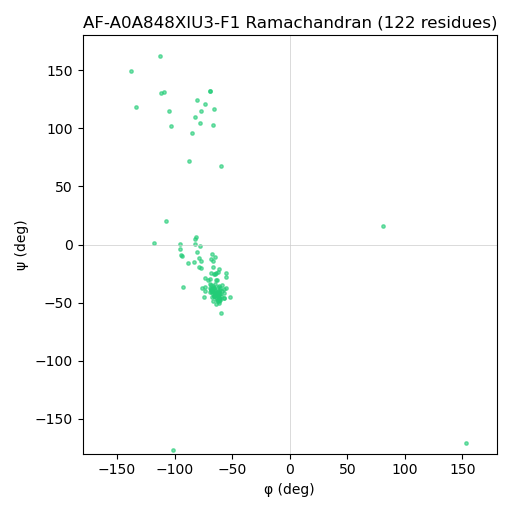1.00 74.69 124 ALA A N 1
ATOM 938 C CA . ALA A 1 124 ? -20.126 -6.355 14.231 1.00 74.69 124 ALA A CA 1
ATOM 939 C C . ALA A 1 124 ? -20.497 -7.303 15.383 1.00 74.69 124 ALA A C 1
ATOM 941 O O . ALA A 1 124 ? -21.719 -7.461 15.622 1.00 74.69 124 ALA A O 1
#